Protein AF-A0A7K2EBL7-F1 (afdb_monomer_lite)

Sequence (94 aa):
MLTPGFKLFFGFGALAAAGAVIYGIATGDPAGADYLGVVDRDAWKGVISLGWQGGVGEHTGFVVLVFAALVGGGLGCMLVAFRDADAESVGELA

pLDDT: mean 81.91, std 11.61, range [53.88, 96.31]

Structure (mmCIF, N/CA/C/O backbone):
data_AF-A0A7K2EBL7-F1
#
_entry.id   AF-A0A7K2EBL7-F1
#
loop_
_atom_site.group_PDB
_atom_site.id
_atom_site.type_symbol
_atom_site.label_atom_id
_atom_site.label_alt_id
_atom_site.label_comp_id
_atom_site.label_asym_id
_atom_site.label_entity_id
_atom_site.label_seq_id
_atom_site.pdbx_PDB_ins_code
_atom_site.Cartn_x
_atom_site.Cartn_y
_atom_site.Cartn_z
_atom_site.occupancy
_atom_site.B_iso_or_equiv
_atom_site.auth_seq_id
_atom_site.auth_comp_id
_atom_site.auth_asym_id
_atom_site.auth_atom_id
_atom_site.pdbx_PDB_model_num
ATOM 1 N N . MET A 1 1 ? -9.288 8.403 20.661 1.00 72.69 1 MET A N 1
ATOM 2 C CA . MET A 1 1 ? -8.043 7.596 20.570 1.00 72.69 1 MET A CA 1
ATOM 3 C C . MET A 1 1 ? -8.111 6.681 19.345 1.00 72.69 1 MET A C 1
ATOM 5 O O . MET A 1 1 ? -9.210 6.416 18.871 1.00 72.69 1 MET A O 1
ATOM 9 N N . LEU A 1 2 ? -6.976 6.235 18.790 1.00 78.62 2 LEU A N 1
ATOM 10 C CA . LEU A 1 2 ? -6.976 5.253 17.693 1.00 78.62 2 LEU A CA 1
ATOM 11 C C . LEU A 1 2 ? -7.146 3.844 18.264 1.00 78.62 2 LEU A C 1
ATOM 13 O O . LEU A 1 2 ? -6.332 3.421 19.092 1.00 78.62 2 LEU A O 1
ATOM 17 N N . THR A 1 3 ? -8.193 3.141 17.830 1.00 85.50 3 THR A N 1
ATOM 18 C CA . THR A 1 3 ? -8.528 1.804 18.329 1.00 85.50 3 THR A CA 1
ATOM 19 C C . THR A 1 3 ? -7.463 0.778 17.916 1.00 85.50 3 THR A C 1
ATOM 21 O O . THR A 1 3 ? -6.785 0.959 16.898 1.00 85.50 3 THR A O 1
ATOM 24 N N . PRO A 1 4 ? -7.284 -0.317 18.676 1.00 87.75 4 PRO A N 1
ATOM 25 C CA . PRO A 1 4 ? -6.377 -1.396 18.284 1.00 87.75 4 PRO A CA 1
ATOM 26 C C . PRO A 1 4 ? -6.695 -1.959 16.890 1.00 87.75 4 PRO A C 1
ATOM 28 O O . PRO A 1 4 ? -5.781 -2.187 16.102 1.00 87.75 4 PRO A O 1
ATOM 31 N N . GLY A 1 5 ? -7.987 -2.086 16.556 1.00 85.19 5 GLY A N 1
ATOM 32 C CA . GLY A 1 5 ? -8.446 -2.508 15.230 1.00 85.19 5 GLY A CA 1
ATOM 33 C C . GLY A 1 5 ? -7.995 -1.561 14.115 1.00 85.19 5 GLY A C 1
ATOM 34 O O . GLY A 1 5 ? -7.422 -2.021 13.130 1.00 85.19 5 GLY A O 1
ATOM 35 N N . PHE A 1 6 ? -8.153 -0.241 14.296 1.00 89.50 6 PHE A N 1
ATOM 36 C CA . PHE A 1 6 ? -7.634 0.749 13.345 1.00 89.50 6 PHE A CA 1
ATOM 37 C C . PHE A 1 6 ? -6.140 0.542 13.088 1.00 89.50 6 PHE A C 1
ATOM 39 O O . PHE A 1 6 ? -5.719 0.442 11.940 1.00 89.50 6 PHE A O 1
ATOM 46 N N . LYS A 1 7 ? -5.338 0.446 14.156 1.00 90.19 7 LYS A N 1
ATOM 47 C CA . LYS A 1 7 ? -3.876 0.336 14.050 1.00 90.19 7 LYS A CA 1
ATOM 48 C C . LYS A 1 7 ? -3.445 -0.905 13.270 1.00 90.19 7 LYS A C 1
ATOM 50 O O . LYS A 1 7 ? -2.484 -0.826 12.514 1.00 90.19 7 LYS A O 1
ATOM 55 N N . LEU A 1 8 ? -4.156 -2.020 13.437 1.00 91.88 8 LEU A N 1
ATOM 56 C CA . LEU A 1 8 ? -3.879 -3.267 12.730 1.00 91.88 8 LEU A CA 1
ATOM 57 C C . LEU A 1 8 ? -4.149 -3.132 11.224 1.00 91.88 8 LEU A C 1
ATOM 59 O O . LEU A 1 8 ? -3.240 -3.298 10.416 1.00 91.88 8 LEU A O 1
ATOM 63 N N . PHE A 1 9 ? -5.390 -2.819 10.842 1.00 92.25 9 PHE A N 1
ATOM 64 C CA . PHE A 1 9 ? -5.792 -2.812 9.432 1.00 92.25 9 PHE A CA 1
ATOM 65 C C . PHE A 1 9 ? -5.158 -1.659 8.661 1.00 92.25 9 PHE A C 1
ATOM 67 O O . PHE A 1 9 ? -4.637 -1.865 7.565 1.00 92.25 9 PHE A O 1
ATOM 74 N N . PHE A 1 10 ? -5.113 -0.472 9.267 1.00 91.75 10 PHE A N 1
ATOM 75 C CA . PHE A 1 10 ? -4.411 0.665 8.688 1.00 91.75 10 PHE A CA 1
ATOM 76 C C . PHE A 1 10 ? -2.903 0.405 8.611 1.00 91.75 10 PHE A C 1
ATOM 78 O O . PHE A 1 10 ? -2.271 0.792 7.635 1.00 91.75 10 PHE A O 1
ATOM 85 N N . GLY A 1 11 ? -2.326 -0.297 9.592 1.00 92.19 11 GLY A N 1
ATOM 86 C CA . GLY A 1 11 ? -0.924 -0.712 9.576 1.00 92.19 11 GLY A CA 1
ATOM 87 C C . GLY A 1 11 ? -0.605 -1.657 8.417 1.00 92.19 11 GLY A C 1
ATOM 88 O O . GLY A 1 11 ? 0.338 -1.405 7.671 1.00 92.19 11 GLY A O 1
ATOM 89 N N . PHE A 1 12 ? -1.419 -2.697 8.206 1.00 93.44 12 PHE A N 1
ATOM 90 C CA . PHE A 1 12 ? -1.281 -3.575 7.040 1.00 93.44 12 PHE A CA 1
ATOM 91 C C . PHE A 1 12 ? -1.490 -2.825 5.725 1.00 93.44 12 PHE A C 1
ATOM 93 O O . PHE A 1 12 ? -0.730 -3.039 4.784 1.00 93.44 12 PHE A O 1
ATOM 100 N N . GLY A 1 13 ? -2.464 -1.913 5.670 1.00 93.94 13 GLY A N 1
ATOM 101 C CA . GLY A 1 13 ? -2.699 -1.068 4.502 1.00 93.94 13 GLY A CA 1
ATOM 102 C C . GLY A 1 13 ? -1.504 -0.167 4.179 1.00 93.94 13 GLY A C 1
ATOM 103 O O . GLY A 1 13 ? -1.070 -0.099 3.033 1.00 93.94 13 GLY A O 1
ATOM 104 N N . ALA A 1 14 ? -0.918 0.471 5.193 1.00 94.06 14 ALA A N 1
ATOM 105 C CA . ALA A 1 14 ? 0.262 1.318 5.048 1.00 94.06 14 ALA A CA 1
ATOM 106 C C . ALA A 1 14 ? 1.506 0.518 4.633 1.00 94.06 14 ALA A C 1
ATOM 108 O O . ALA A 1 14 ? 2.271 0.969 3.782 1.00 94.06 14 ALA A O 1
ATOM 109 N N . LEU A 1 15 ? 1.693 -0.683 5.189 1.00 95.94 15 LEU A N 1
ATOM 110 C CA . LEU A 1 15 ? 2.791 -1.573 4.814 1.00 95.94 15 LEU A CA 1
ATOM 111 C C . LEU A 1 15 ? 2.620 -2.064 3.373 1.00 95.94 15 LEU A C 1
ATOM 113 O O . LEU A 1 15 ? 3.571 -2.009 2.601 1.00 95.94 15 LEU A O 1
ATOM 117 N N . ALA A 1 16 ? 1.408 -2.456 2.976 1.00 94.38 16 ALA A N 1
ATOM 118 C CA . ALA A 1 16 ? 1.095 -2.822 1.598 1.00 94.38 16 ALA A CA 1
ATOM 119 C C . ALA A 1 16 ? 1.302 -1.649 0.625 1.00 94.38 16 ALA A C 1
ATOM 121 O O . ALA A 1 16 ? 1.842 -1.858 -0.457 1.00 94.38 16 ALA A O 1
ATOM 122 N N . ALA A 1 17 ? 0.962 -0.415 1.017 1.00 94.00 17 ALA A N 1
ATOM 123 C CA . ALA A 1 17 ? 1.204 0.779 0.206 1.00 94.00 17 ALA A CA 1
ATOM 124 C C . ALA A 1 17 ? 2.705 1.048 0.020 1.00 94.00 17 ALA A C 1
ATOM 126 O O . ALA A 1 17 ? 3.167 1.243 -1.103 1.00 94.00 17 ALA A O 1
ATOM 127 N N . ALA A 1 18 ? 3.484 1.008 1.106 1.00 95.06 18 ALA A N 1
ATOM 128 C CA . ALA A 1 18 ? 4.937 1.143 1.037 1.00 95.06 18 ALA A CA 1
ATOM 129 C C . ALA A 1 18 ? 5.562 0.010 0.207 1.00 95.06 18 ALA A C 1
ATOM 131 O O . ALA A 1 18 ? 6.431 0.254 -0.629 1.00 95.06 18 ALA A O 1
ATOM 132 N N . GLY A 1 19 ? 5.067 -1.215 0.390 1.00 92.69 19 GLY A N 1
ATOM 133 C CA . GLY A 1 19 ? 5.437 -2.383 -0.396 1.00 92.69 19 GLY A CA 1
ATOM 134 C C . GLY A 1 19 ? 5.159 -2.183 -1.881 1.00 92.69 19 GLY A C 1
ATOM 135 O O . GLY A 1 19 ? 6.049 -2.432 -2.680 1.00 92.69 19 GLY A O 1
ATOM 136 N N . ALA A 1 20 ? 3.984 -1.671 -2.260 1.00 91.31 20 ALA A N 1
ATOM 137 C CA . ALA A 1 20 ? 3.628 -1.391 -3.652 1.00 91.31 20 ALA A CA 1
ATOM 138 C C . ALA A 1 20 ? 4.580 -0.374 -4.298 1.00 91.31 20 ALA A C 1
ATOM 140 O O . ALA A 1 20 ? 5.015 -0.578 -5.429 1.00 91.31 20 ALA A O 1
ATOM 141 N N . VAL A 1 21 ? 4.945 0.689 -3.573 1.00 89.88 21 VAL A N 1
ATOM 142 C CA . VAL A 1 21 ? 5.910 1.693 -4.050 1.00 89.88 21 VAL A CA 1
ATOM 143 C C . VAL A 1 21 ? 7.276 1.058 -4.281 1.00 89.88 21 VAL A C 1
ATOM 145 O O . VAL A 1 21 ? 7.831 1.176 -5.369 1.00 89.88 21 VAL A O 1
ATOM 148 N N . ILE A 1 22 ? 7.802 0.340 -3.286 1.00 89.94 22 ILE A N 1
ATOM 149 C CA . ILE A 1 22 ? 9.106 -0.326 -3.394 1.00 89.94 22 ILE A CA 1
ATOM 150 C C . ILE A 1 22 ? 9.084 -1.354 -4.529 1.00 89.94 22 ILE A C 1
ATOM 152 O O . ILE A 1 22 ? 10.024 -1.420 -5.311 1.00 89.94 22 ILE A O 1
ATOM 156 N N . TYR A 1 23 ? 8.002 -2.121 -4.645 1.00 88.75 23 TYR A N 1
ATOM 157 C CA . TYR A 1 23 ? 7.841 -3.166 -5.646 1.00 88.75 23 TYR A CA 1
ATOM 158 C C . TYR A 1 23 ? 7.774 -2.612 -7.069 1.00 88.75 23 TYR A C 1
ATOM 160 O O . TYR A 1 23 ? 8.490 -3.085 -7.950 1.00 88.75 23 TYR A O 1
ATOM 168 N N . GLY A 1 24 ? 6.952 -1.586 -7.295 1.00 86.56 24 GLY A N 1
ATOM 169 C CA . GLY A 1 24 ? 6.822 -0.948 -8.603 1.00 86.56 24 GLY A CA 1
ATOM 170 C C . GLY A 1 24 ? 8.116 -0.266 -9.047 1.00 86.56 24 GLY A C 1
ATOM 171 O O . GLY A 1 24 ? 8.492 -0.381 -10.207 1.00 86.56 24 GLY A O 1
ATOM 172 N N .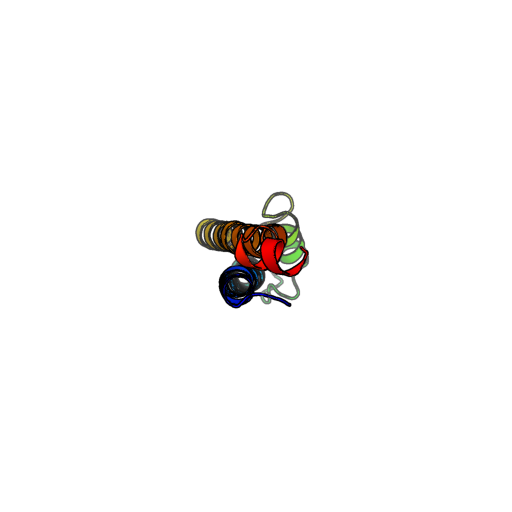 ILE A 1 25 ? 8.850 0.356 -8.117 1.00 85.00 25 ILE A N 1
ATOM 173 C CA . ILE A 1 25 ? 10.171 0.939 -8.393 1.00 85.00 25 ILE A CA 1
ATOM 174 C C . ILE A 1 25 ? 11.212 -0.152 -8.680 1.00 85.00 25 ILE A C 1
ATOM 176 O O . ILE A 1 25 ? 11.974 -0.042 -9.635 1.00 85.00 25 ILE A O 1
ATOM 180 N N . ALA A 1 26 ? 11.255 -1.212 -7.872 1.00 83.81 26 ALA A N 1
ATOM 181 C CA . ALA A 1 26 ? 12.249 -2.277 -8.005 1.00 83.81 26 ALA A CA 1
ATOM 182 C C . ALA A 1 26 ? 12.055 -3.131 -9.266 1.00 83.81 26 ALA A C 1
ATOM 184 O O . ALA A 1 26 ? 13.016 -3.719 -9.755 1.00 83.81 26 ALA A O 1
ATOM 185 N N . THR A 1 27 ? 10.827 -3.213 -9.780 1.00 81.00 27 THR A N 1
ATOM 186 C CA . THR A 1 27 ? 10.501 -4.007 -10.972 1.00 81.00 27 THR A CA 1
ATOM 187 C C . THR A 1 27 ? 10.344 -3.165 -12.242 1.00 81.00 27 THR A C 1
ATO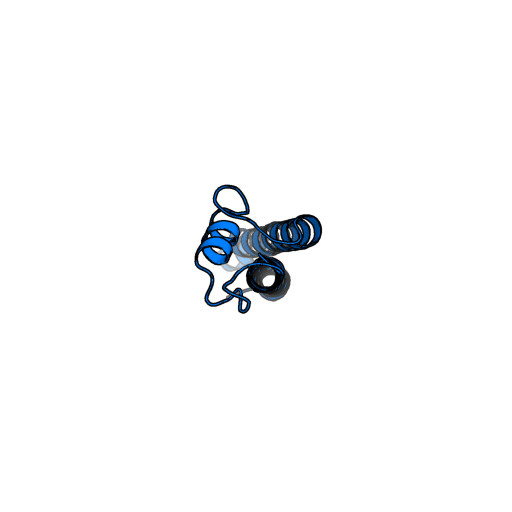M 189 O O . THR A 1 27 ? 10.268 -3.750 -13.318 1.00 81.00 27 THR A O 1
ATOM 192 N N . GLY A 1 28 ? 10.304 -1.829 -12.126 1.00 70.75 28 GLY A N 1
ATOM 193 C CA . GLY A 1 28 ? 9.889 -0.857 -13.150 1.00 70.75 28 GLY A CA 1
ATOM 194 C C . GLY A 1 28 ? 10.551 -0.993 -14.520 1.00 70.75 28 GLY A C 1
ATOM 195 O O . GLY A 1 28 ? 9.849 -0.944 -15.528 1.00 70.75 28 GLY A O 1
ATOM 196 N N . ASP A 1 29 ? 11.867 -1.211 -14.546 1.00 68.81 29 ASP A N 1
ATOM 197 C CA . ASP A 1 29 ? 12.632 -1.444 -15.772 1.00 68.81 29 ASP A CA 1
ATOM 198 C C . ASP A 1 29 ? 13.942 -2.211 -15.480 1.00 68.81 29 ASP A C 1
ATOM 200 O O . ASP A 1 29 ? 14.953 -1.612 -15.111 1.00 68.81 29 ASP A O 1
ATOM 204 N N . PRO A 1 30 ? 13.964 -3.550 -15.618 1.00 60.59 30 PRO A N 1
ATOM 205 C CA . PRO A 1 30 ? 15.175 -4.339 -15.395 1.00 60.59 30 PRO A CA 1
ATOM 206 C C . PRO A 1 30 ? 16.207 -4.234 -16.536 1.00 60.59 30 PRO A C 1
ATOM 208 O O . PRO A 1 30 ? 17.289 -4.809 -16.407 1.00 60.59 30 PRO A O 1
ATOM 211 N N . ALA A 1 31 ? 15.889 -3.564 -17.654 1.00 60.00 31 ALA A N 1
ATOM 212 C CA . ALA A 1 31 ? 16.714 -3.532 -18.869 1.00 60.00 31 ALA A CA 1
ATOM 213 C C . ALA A 1 31 ? 17.111 -2.115 -19.342 1.00 60.00 31 ALA A C 1
ATOM 215 O O . ALA A 1 31 ? 17.889 -1.990 -20.292 1.00 60.00 31 ALA A O 1
ATOM 216 N N . GLY A 1 32 ? 16.592 -1.063 -18.707 1.00 62.81 32 GLY A N 1
ATOM 217 C CA . GLY A 1 32 ? 16.875 0.338 -19.012 1.00 62.81 32 GLY A CA 1
ATOM 218 C C . GLY A 1 32 ? 18.248 0.838 -18.559 1.00 62.81 32 GLY A C 1
ATOM 219 O O . GLY A 1 32 ? 18.963 0.198 -17.791 1.00 62.81 32 GLY A O 1
ATOM 220 N N . ALA A 1 33 ? 18.620 2.030 -19.043 1.00 59.91 33 ALA A N 1
ATOM 221 C CA . ALA A 1 33 ? 19.891 2.686 -18.711 1.00 59.91 33 ALA A CA 1
ATOM 222 C C . ALA A 1 33 ? 20.008 3.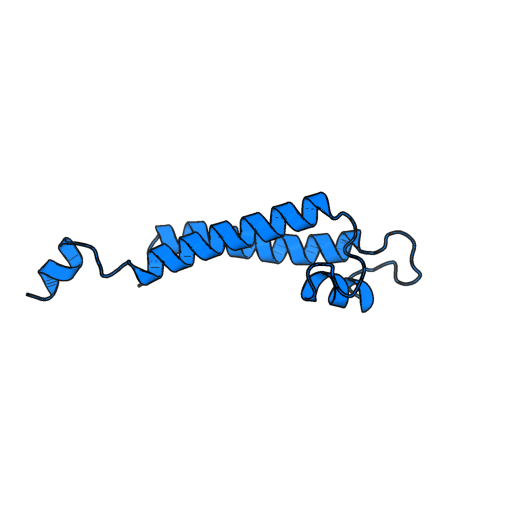057 -17.218 1.00 59.91 33 ALA A C 1
ATOM 224 O O . ALA A 1 33 ? 21.115 3.086 -16.675 1.00 59.91 33 ALA A O 1
ATOM 225 N N . ASP A 1 34 ? 18.870 3.277 -16.556 1.00 63.84 34 ASP A N 1
ATOM 226 C CA . ASP A 1 34 ? 18.777 3.589 -15.134 1.00 63.84 34 ASP A CA 1
ATOM 227 C C . ASP A 1 34 ? 18.492 2.314 -14.323 1.00 63.84 34 ASP A C 1
ATOM 229 O O . ASP A 1 34 ? 17.400 2.088 -13.813 1.00 63.84 34 ASP A O 1
ATOM 233 N N . TYR A 1 35 ? 19.525 1.478 -14.171 1.00 57.31 35 TYR A N 1
ATOM 234 C CA . TYR A 1 35 ? 19.488 0.198 -13.437 1.00 57.31 35 TYR A CA 1
ATOM 235 C C . TYR A 1 35 ? 19.004 0.296 -11.980 1.00 57.31 35 TYR A C 1
ATOM 237 O O . TYR A 1 35 ? 18.624 -0.705 -11.370 1.00 57.31 35 TYR A O 1
ATOM 245 N N . LEU A 1 36 ? 19.067 1.487 -11.385 1.00 66.19 36 LEU A N 1
ATOM 246 C CA . LEU A 1 36 ? 18.518 1.761 -10.065 1.00 66.19 36 LEU A CA 1
ATOM 247 C C . LEU A 1 36 ? 17.167 2.445 -10.252 1.00 66.19 36 LEU A C 1
ATOM 249 O O . LEU A 1 36 ? 17.119 3.665 -10.385 1.00 66.19 36 LEU A O 1
ATOM 253 N N . GLY A 1 37 ? 16.073 1.681 -10.178 1.00 67.12 37 GLY A N 1
ATOM 254 C CA . GLY A 1 37 ? 14.713 2.208 -10.364 1.00 67.12 37 GLY A CA 1
ATOM 255 C C . GLY A 1 37 ? 14.361 3.406 -9.466 1.00 67.12 37 GLY A C 1
ATOM 256 O O . GLY A 1 37 ? 13.499 4.204 -9.806 1.00 67.12 37 GLY A O 1
ATOM 257 N N . VAL A 1 38 ? 15.058 3.599 -8.337 1.00 71.25 38 VAL A N 1
ATOM 258 C CA . VAL A 1 38 ? 14.883 4.773 -7.454 1.00 71.25 38 VAL A CA 1
ATOM 259 C C . VAL A 1 38 ? 15.302 6.086 -8.134 1.00 71.25 38 VAL A C 1
ATOM 261 O O . VAL A 1 38 ? 14.783 7.148 -7.786 1.00 71.25 38 VAL A O 1
ATOM 264 N N . VAL A 1 39 ? 16.242 6.019 -9.081 1.00 78.31 39 VAL A N 1
ATOM 265 C CA . VAL A 1 39 ? 16.761 7.157 -9.857 1.00 78.31 39 VAL A CA 1
ATOM 266 C C . VAL A 1 39 ? 15.946 7.373 -11.139 1.00 78.31 39 VAL A C 1
ATOM 268 O O . VAL A 1 39 ? 15.908 8.492 -11.651 1.00 78.31 39 VAL A O 1
ATOM 271 N N . ASP A 1 40 ? 15.240 6.342 -11.608 1.00 77.88 40 ASP A N 1
ATOM 272 C CA . ASP A 1 40 ? 14.417 6.403 -12.810 1.00 77.88 40 ASP A CA 1
ATOM 273 C C . ASP A 1 40 ? 13.120 7.197 -12.579 1.00 77.88 40 ASP A C 1
ATOM 275 O O . ASP A 1 40 ? 12.248 6.852 -11.776 1.00 77.88 40 ASP A O 1
ATOM 279 N N . ARG A 1 41 ? 12.967 8.287 -13.336 1.00 80.25 41 ARG A N 1
ATOM 280 C CA . ARG A 1 41 ? 11.778 9.139 -13.288 1.00 80.25 41 ARG A CA 1
ATOM 281 C C . ARG A 1 41 ? 10.540 8.421 -13.827 1.00 80.25 41 ARG A C 1
ATOM 283 O O . ARG A 1 41 ? 9.436 8.734 -13.377 1.00 80.25 41 ARG A O 1
ATOM 290 N N . ASP A 1 42 ? 10.687 7.520 -14.790 1.00 79.94 42 ASP A N 1
ATOM 291 C CA . ASP A 1 42 ? 9.554 6.844 -15.417 1.00 79.94 42 ASP A CA 1
ATOM 292 C C . ASP A 1 42 ? 8.981 5.742 -14.516 1.00 79.94 42 ASP A C 1
ATOM 294 O O . ASP A 1 42 ? 7.755 5.644 -14.421 1.00 79.94 42 ASP A O 1
ATOM 298 N N . ALA A 1 43 ? 9.816 5.055 -13.727 1.00 79.31 43 ALA A N 1
ATOM 299 C CA . ALA A 1 43 ? 9.369 4.195 -12.628 1.00 79.31 43 ALA A CA 1
ATOM 300 C C . ALA A 1 43 ? 8.518 4.958 -11.593 1.00 79.31 43 ALA A C 1
ATOM 302 O O . ALA A 1 43 ? 7.431 4.510 -11.211 1.00 79.31 43 ALA A O 1
ATOM 303 N N . TRP A 1 44 ? 8.948 6.156 -11.177 1.00 81.88 44 TRP A N 1
ATOM 304 C CA . TRP A 1 44 ? 8.164 6.995 -10.260 1.00 81.88 44 TRP A CA 1
ATOM 305 C C . TRP A 1 44 ? 6.833 7.448 -10.862 1.00 81.88 44 TRP A C 1
ATOM 307 O O . TRP A 1 44 ? 5.807 7.414 -10.179 1.00 81.88 44 TRP A O 1
ATOM 317 N N . LYS A 1 45 ? 6.819 7.855 -12.138 1.00 85.00 45 LYS A N 1
ATOM 318 C CA . LYS A 1 45 ? 5.570 8.215 -12.826 1.00 85.00 45 LYS A CA 1
ATOM 319 C C . LYS A 1 45 ? 4.633 7.015 -12.924 1.00 85.00 45 LYS A C 1
ATOM 321 O O . LYS A 1 45 ? 3.444 7.175 -12.653 1.00 85.00 45 LYS A O 1
ATOM 326 N N . GLY A 1 46 ? 5.155 5.829 -13.237 1.00 84.31 46 GLY A N 1
ATOM 327 C CA . GLY A 1 46 ? 4.389 4.587 -13.268 1.00 84.31 46 GLY A CA 1
ATOM 328 C C . GLY A 1 46 ? 3.716 4.323 -11.924 1.00 84.31 46 GLY A C 1
ATOM 329 O O . GLY A 1 46 ? 2.498 4.198 -11.856 1.00 84.31 46 GLY A O 1
ATOM 330 N N . VAL A 1 47 ? 4.482 4.332 -10.834 1.00 85.50 47 VAL A N 1
ATOM 331 C CA . VAL A 1 47 ? 3.971 4.066 -9.479 1.00 85.50 47 VAL A CA 1
ATOM 332 C C . VAL A 1 47 ? 2.916 5.092 -9.054 1.00 85.50 47 VAL A C 1
ATOM 334 O O . VAL A 1 47 ? 1.853 4.709 -8.567 1.00 85.50 47 VAL A O 1
ATOM 337 N N . ILE A 1 48 ? 3.167 6.389 -9.267 1.00 86.69 48 ILE A N 1
ATOM 338 C CA . ILE A 1 48 ? 2.237 7.470 -8.885 1.00 86.69 48 ILE A CA 1
ATOM 339 C C . ILE A 1 48 ? 0.959 7.430 -9.729 1.00 86.69 48 ILE A C 1
ATOM 341 O O . ILE A 1 48 ? -0.133 7.667 -9.218 1.00 86.69 48 ILE A O 1
ATOM 345 N N . SER A 1 49 ? 1.084 7.123 -11.018 1.00 85.50 49 SER A N 1
ATOM 346 C CA . SER A 1 49 ? -0.053 6.994 -11.933 1.00 85.50 49 SER A CA 1
ATOM 347 C C . SER A 1 49 ? -0.737 5.626 -11.869 1.00 85.50 49 SER A C 1
ATOM 349 O O . SER A 1 49 ? -1.630 5.364 -12.675 1.00 85.50 49 SER A O 1
ATOM 351 N N . LEU A 1 50 ? -0.322 4.754 -10.939 1.00 83.50 50 LEU A N 1
ATOM 352 C CA . LEU A 1 50 ? -0.800 3.376 -10.793 1.00 83.50 50 LEU A CA 1
ATOM 353 C C . LEU A 1 50 ? -0.667 2.536 -12.082 1.00 83.50 50 LEU A C 1
ATOM 355 O O . LEU A 1 50 ? -1.438 1.606 -12.302 1.00 83.50 50 LEU A O 1
ATOM 359 N N . GLY A 1 51 ? 0.306 2.859 -12.936 1.00 77.94 51 GLY A N 1
ATOM 360 C CA . GLY A 1 51 ? 0.583 2.172 -14.199 1.00 77.94 51 GLY A CA 1
ATOM 361 C C . GLY A 1 51 ? -0.070 2.777 -15.440 1.00 77.94 51 GLY A C 1
ATOM 362 O O . GLY A 1 51 ? -0.003 2.167 -16.502 1.00 77.94 51 GLY A O 1
ATOM 363 N N . TRP A 1 52 ? -0.685 3.962 -15.346 1.00 76.62 52 TRP A N 1
ATOM 364 C CA . TRP A 1 52 ? -1.249 4.650 -16.516 1.00 76.62 52 TRP A CA 1
ATOM 365 C C . TRP A 1 52 ? -0.176 5.384 -17.334 1.00 76.62 52 TRP A C 1
ATOM 367 O O . TRP A 1 52 ? -0.112 5.260 -18.556 1.00 76.62 52 TRP A O 1
ATOM 377 N N . GLN A 1 53 ? 0.640 6.208 -16.675 1.00 69.31 53 GLN A N 1
ATOM 378 C CA . GLN A 1 53 ? 1.665 7.062 -17.281 1.00 69.31 53 GLN A CA 1
ATOM 379 C C . GLN A 1 53 ? 3.042 6.574 -16.817 1.00 69.31 53 GLN A C 1
ATOM 381 O O . GLN A 1 53 ? 3.602 7.113 -15.868 1.00 69.31 53 GLN A O 1
ATOM 386 N N . GLY A 1 54 ? 3.575 5.544 -17.473 1.00 70.00 54 GLY A N 1
ATOM 387 C CA . GLY A 1 54 ? 4.871 4.937 -17.140 1.00 70.00 54 GLY A CA 1
ATOM 388 C C . GLY A 1 54 ? 4.750 3.449 -16.812 1.00 70.00 54 GLY A C 1
ATOM 389 O O . GLY A 1 54 ? 3.692 2.982 -16.390 1.00 70.00 54 GLY A O 1
ATOM 390 N N . GLY A 1 55 ? 5.828 2.702 -17.048 1.00 71.25 55 GLY A N 1
ATOM 391 C CA . GLY A 1 55 ? 5.879 1.268 -16.776 1.00 71.25 55 GLY A CA 1
ATOM 392 C C . GLY A 1 55 ? 5.905 0.990 -15.277 1.00 71.25 55 GLY A C 1
ATOM 393 O O . GLY A 1 55 ? 6.643 1.629 -14.532 1.00 71.25 55 GLY A O 1
ATOM 394 N N . VAL A 1 56 ? 5.097 0.029 -14.835 1.00 73.38 56 VAL A N 1
ATOM 395 C CA . VAL A 1 56 ? 5.166 -0.507 -13.471 1.00 73.38 56 VAL A CA 1
ATOM 396 C C . VAL A 1 56 ? 5.500 -1.978 -13.586 1.00 73.38 56 VAL A C 1
ATOM 398 O O . VAL A 1 56 ? 4.625 -2.823 -13.449 1.00 73.38 56 VAL A O 1
ATOM 401 N N . GLY A 1 57 ? 6.762 -2.244 -13.914 1.00 76.81 57 GLY A N 1
ATOM 402 C CA . GLY A 1 57 ? 7.419 -3.538 -13.807 1.00 76.81 57 GLY A CA 1
ATOM 403 C C . GLY A 1 57 ? 6.528 -4.771 -13.868 1.00 76.81 57 GLY A C 1
ATOM 404 O O . GLY A 1 57 ? 5.893 -5.063 -14.880 1.00 76.81 57 GLY A O 1
ATOM 405 N N . GLU A 1 58 ? 6.489 -5.517 -12.762 1.00 86.12 58 GLU A N 1
ATOM 406 C CA . GLU A 1 58 ? 5.626 -6.687 -12.626 1.00 86.12 58 GLU A CA 1
ATOM 407 C C . GLU A 1 58 ? 4.232 -6.261 -12.140 1.00 86.12 58 GLU A C 1
ATOM 409 O O . GLU A 1 58 ? 3.988 -6.010 -10.957 1.00 86.12 58 GLU A O 1
ATOM 414 N N . HIS A 1 59 ? 3.299 -6.173 -13.088 1.00 85.25 59 HIS A N 1
ATOM 415 C CA . HIS A 1 59 ? 1.967 -5.628 -12.841 1.00 85.25 59 HIS A CA 1
ATOM 416 C C . HIS A 1 59 ? 1.128 -6.439 -11.843 1.00 85.25 59 HIS A C 1
ATOM 418 O O . HIS A 1 59 ? 0.345 -5.847 -11.101 1.00 85.25 59 HIS A O 1
ATOM 424 N N . THR A 1 60 ? 1.256 -7.769 -11.797 1.00 89.62 60 THR A N 1
ATOM 425 C CA . THR A 1 60 ? 0.377 -8.601 -10.956 1.00 89.62 60 THR A CA 1
ATOM 426 C C . THR A 1 60 ? 0.678 -8.388 -9.479 1.00 89.62 60 THR A C 1
ATOM 428 O O . THR A 1 60 ? -0.230 -8.066 -8.711 1.00 89.62 60 THR A O 1
ATOM 431 N N . GLY A 1 61 ? 1.947 -8.499 -9.075 1.00 88.75 61 GLY A N 1
ATOM 432 C CA . GLY A 1 61 ? 2.380 -8.226 -7.707 1.00 88.75 61 GLY A CA 1
ATOM 433 C C . GLY A 1 61 ? 2.086 -6.790 -7.284 1.00 88.75 61 GLY A C 1
ATOM 434 O O . GLY A 1 61 ? 1.570 -6.569 -6.186 1.00 88.75 61 GLY A O 1
ATOM 435 N N . PHE A 1 62 ? 2.307 -5.817 -8.175 1.00 90.62 62 PHE A N 1
ATOM 436 C CA . PHE A 1 62 ? 1.978 -4.419 -7.902 1.00 90.62 62 PHE A CA 1
ATOM 437 C C . PHE A 1 62 ? 0.481 -4.218 -7.625 1.00 90.62 62 PHE A C 1
ATOM 439 O O . PHE A 1 62 ? 0.118 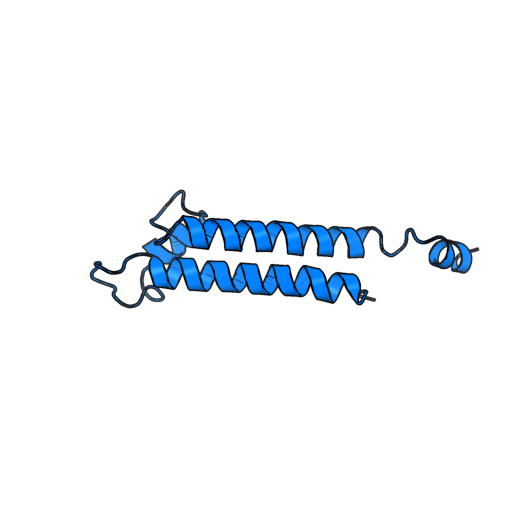-3.639 -6.601 1.00 90.62 62 PHE A O 1
ATOM 446 N N . VAL A 1 63 ? -0.400 -4.740 -8.485 1.00 92.31 63 VAL A N 1
ATOM 447 C CA . VAL A 1 63 ? -1.858 -4.603 -8.326 1.00 92.31 63 VAL A CA 1
ATOM 448 C C . VAL A 1 63 ? -2.348 -5.281 -7.049 1.00 92.31 63 VAL A C 1
ATOM 450 O O . VAL A 1 63 ? -3.187 -4.716 -6.349 1.00 92.31 63 VAL A O 1
ATOM 453 N N . VAL A 1 64 ? -1.811 -6.453 -6.700 1.00 94.69 64 VAL A N 1
ATOM 454 C CA . VAL A 1 64 ? -2.162 -7.145 -5.450 1.00 94.69 64 VAL A CA 1
ATOM 455 C C . VAL A 1 64 ? -1.795 -6.296 -4.231 1.00 94.69 64 VAL A C 1
ATOM 457 O O . VAL A 1 64 ? -2.607 -6.163 -3.314 1.00 94.69 64 VAL A O 1
ATOM 460 N N . LEU A 1 65 ? -0.612 -5.677 -4.226 1.00 93.94 65 LEU A N 1
ATOM 461 C CA . LEU A 1 65 ? -0.170 -4.810 -3.130 1.00 93.94 65 LEU A CA 1
ATOM 462 C C . LEU A 1 65 ? -1.005 -3.527 -3.038 1.00 93.94 65 LEU A C 1
ATOM 464 O O . LEU A 1 65 ? -1.422 -3.148 -1.944 1.00 93.94 65 LEU A O 1
ATOM 468 N N . VAL A 1 66 ? -1.318 -2.895 -4.172 1.00 94.56 66 VAL A N 1
ATOM 469 C CA . VAL A 1 66 ? -2.207 -1.722 -4.223 1.00 94.56 66 VAL A CA 1
ATOM 470 C C . VAL A 1 66 ? -3.602 -2.075 -3.707 1.00 94.56 66 VAL A C 1
ATOM 472 O O . VAL A 1 66 ? -4.174 -1.338 -2.904 1.00 94.56 66 VAL A O 1
ATOM 475 N N . PHE A 1 67 ? -4.152 -3.220 -4.108 1.00 95.75 67 PHE A N 1
ATOM 476 C CA . PHE A 1 67 ? -5.467 -3.657 -3.649 1.00 95.75 67 PHE A CA 1
ATOM 477 C C . PHE A 1 67 ? -5.472 -3.973 -2.148 1.00 95.75 67 PHE A C 1
ATOM 479 O O . PHE A 1 67 ? -6.373 -3.543 -1.429 1.00 95.75 67 PHE A O 1
ATOM 486 N N . ALA A 1 68 ? -4.436 -4.650 -1.645 1.00 95.06 68 ALA A N 1
ATOM 487 C CA . ALA A 1 68 ? -4.264 -4.894 -0.214 1.00 95.06 68 ALA A CA 1
ATOM 488 C C . ALA A 1 68 ? -4.155 -3.582 0.584 1.00 95.06 68 ALA A C 1
ATOM 490 O O . ALA A 1 68 ? -4.748 -3.466 1.659 1.00 95.06 68 ALA A O 1
ATOM 491 N N . ALA A 1 69 ? -3.465 -2.575 0.038 1.00 95.81 69 ALA A N 1
ATOM 492 C CA . ALA A 1 69 ? -3.376 -1.244 0.628 1.00 95.81 69 ALA A CA 1
ATOM 493 C C . ALA A 1 69 ? -4.744 -0.555 0.712 1.00 95.81 69 ALA A C 1
ATOM 495 O O . ALA A 1 69 ? -5.106 -0.031 1.767 1.00 95.81 69 ALA A O 1
ATOM 496 N N . LEU A 1 70 ? -5.529 -0.603 -0.369 1.00 95.81 70 LEU A N 1
ATOM 497 C CA . LEU A 1 70 ? -6.874 -0.028 -0.420 1.00 95.81 70 LEU A CA 1
ATOM 498 C C . LEU A 1 70 ? -7.833 -0.713 0.556 1.00 95.81 70 LEU A C 1
ATOM 500 O O . LEU A 1 70 ? -8.560 -0.030 1.274 1.00 95.81 70 LEU A O 1
ATOM 504 N N . VAL A 1 71 ? -7.819 -2.045 0.624 1.00 96.31 71 VAL A N 1
ATOM 505 C CA . VAL A 1 71 ? -8.681 -2.804 1.542 1.00 96.31 71 VAL A CA 1
ATOM 506 C C . VAL A 1 71 ? -8.277 -2.560 2.996 1.00 96.31 71 VAL A C 1
ATOM 508 O O . VAL A 1 71 ? -9.129 -2.221 3.815 1.00 96.31 71 VAL A O 1
ATOM 511 N N . GLY A 1 72 ? -6.988 -2.679 3.327 1.00 95.25 72 GLY A N 1
ATOM 512 C CA . GLY A 1 72 ? -6.493 -2.456 4.689 1.00 95.25 72 GLY A CA 1
ATOM 513 C C . GLY A 1 72 ? -6.715 -1.018 5.161 1.00 95.25 72 GLY A C 1
ATOM 514 O O . GLY A 1 72 ? -7.236 -0.790 6.254 1.00 95.25 72 GLY A O 1
ATOM 515 N N . GLY A 1 73 ? -6.401 -0.042 4.304 1.00 93.81 73 GLY A N 1
ATOM 516 C CA . GLY A 1 73 ? -6.657 1.373 4.559 1.00 93.81 73 GLY A CA 1
ATOM 517 C C . GLY A 1 73 ? -8.149 1.677 4.697 1.00 93.81 73 GLY A C 1
ATOM 518 O O . GLY A 1 73 ? -8.542 2.356 5.641 1.00 93.81 73 GLY A O 1
ATOM 519 N N . GLY A 1 74 ? -8.989 1.124 3.819 1.00 94.00 74 GLY A N 1
ATOM 520 C CA . GLY A 1 74 ? -10.443 1.288 3.857 1.00 94.00 74 GLY A CA 1
ATOM 521 C C . GLY A 1 74 ? -11.074 0.730 5.133 1.00 94.00 74 GLY A C 1
ATOM 522 O O . GLY A 1 74 ? -11.855 1.426 5.782 1.00 94.00 74 GLY A O 1
ATOM 523 N N . LEU A 1 75 ? -10.687 -0.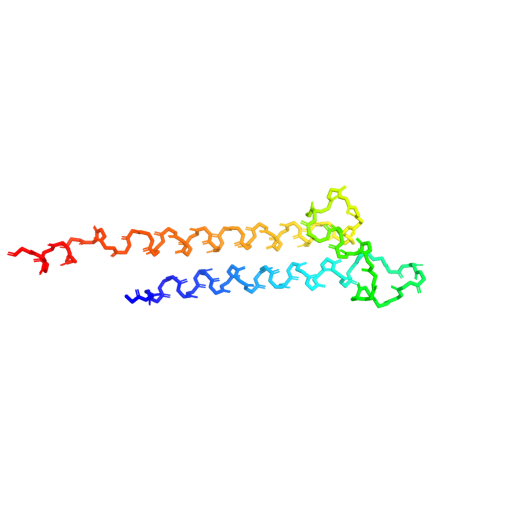481 5.545 1.00 92.69 75 LEU A N 1
ATOM 524 C CA . LEU A 1 75 ? -11.123 -1.081 6.810 1.00 92.69 75 LEU A CA 1
ATOM 525 C C . LEU A 1 75 ? -10.643 -0.269 8.017 1.00 92.69 75 LEU A C 1
ATOM 527 O O . LEU A 1 75 ? -11.421 -0.019 8.936 1.00 92.69 75 LEU A O 1
ATOM 531 N N . GLY A 1 76 ? -9.392 0.200 8.001 1.00 90.81 76 GLY A N 1
ATOM 532 C CA . GLY A 1 76 ? -8.879 1.121 9.014 1.00 90.81 76 GLY A CA 1
ATOM 533 C C . GLY A 1 76 ? -9.741 2.382 9.109 1.00 90.81 76 GLY A C 1
ATOM 534 O O . GLY A 1 76 ? -10.281 2.687 10.170 1.00 90.81 76 GLY A O 1
ATOM 535 N N . CYS A 1 77 ? -9.947 3.081 7.993 1.00 90.00 77 CYS A N 1
ATOM 536 C CA . CYS A 1 77 ? -10.776 4.284 7.933 1.00 90.00 77 CYS A CA 1
ATOM 537 C C . CYS A 1 77 ? -12.212 4.039 8.421 1.00 90.00 77 CYS A C 1
ATOM 539 O O . CYS A 1 77 ? -12.745 4.855 9.167 1.00 90.00 77 CYS A O 1
ATOM 541 N N . MET A 1 78 ? -12.827 2.907 8.073 1.00 90.56 78 MET A N 1
ATOM 542 C CA . MET A 1 78 ? -14.159 2.545 8.566 1.00 90.56 78 MET A CA 1
ATOM 543 C C . MET A 1 78 ? -14.174 2.401 10.096 1.00 90.56 78 MET A C 1
ATOM 545 O O . MET A 1 78 ? -15.036 2.971 10.762 1.00 90.56 78 MET A O 1
ATOM 549 N N . LEU A 1 79 ? -13.192 1.699 10.665 1.00 88.94 79 LEU A N 1
ATOM 550 C CA . LEU A 1 79 ? -13.092 1.481 12.110 1.00 88.94 79 LEU A CA 1
ATOM 551 C C . LEU A 1 79 ? -12.836 2.765 12.902 1.00 88.94 79 LEU A C 1
ATOM 553 O O . LEU A 1 79 ? -13.256 2.854 14.052 1.00 88.94 79 LEU A O 1
ATOM 557 N N . VAL A 1 80 ? -12.140 3.754 12.327 1.00 87.81 80 VAL A N 1
ATOM 558 C CA . VAL A 1 80 ? -11.973 5.055 12.996 1.00 87.81 80 VAL A CA 1
ATOM 559 C C . VAL A 1 80 ? -13.203 5.942 12.832 1.00 87.81 80 VAL A C 1
ATOM 561 O O . VAL A 1 80 ? -13.540 6.660 13.769 1.00 87.81 80 VAL A O 1
ATOM 564 N N . ALA A 1 81 ? -13.881 5.875 11.683 1.00 86.62 81 ALA A N 1
ATOM 565 C CA . ALA A 1 81 ? -15.065 6.679 11.396 1.00 86.62 81 ALA A CA 1
ATOM 566 C C . ALA A 1 81 ? -16.266 6.277 12.262 1.00 86.62 81 ALA A C 1
ATOM 568 O O . ALA A 1 81 ? -16.980 7.145 12.750 1.00 86.62 81 ALA A O 1
ATOM 569 N N . PHE A 1 82 ? -16.461 4.976 12.495 1.00 84.31 82 PHE A N 1
ATOM 570 C CA . PHE A 1 82 ? -17.561 4.454 13.313 1.00 84.31 82 PHE A CA 1
ATOM 571 C C . PHE A 1 82 ? -17.163 4.132 14.753 1.00 84.31 82 PHE A C 1
ATOM 573 O O . PHE A 1 82 ? -17.932 3.490 15.464 1.00 84.31 82 PHE A O 1
ATOM 580 N N . ARG A 1 83 ? -15.984 4.567 15.217 1.00 79.12 83 ARG A N 1
ATOM 581 C CA . ARG A 1 83 ? -15.530 4.209 16.570 1.00 79.12 83 ARG A CA 1
ATOM 582 C C . ARG A 1 83 ? -16.470 4.744 17.663 1.00 79.12 83 ARG A C 1
ATOM 584 O O . ARG A 1 83 ? -16.559 4.130 18.713 1.00 79.12 83 ARG A O 1
ATOM 591 N N . ASP A 1 84 ? -17.103 5.893 17.417 1.00 72.56 84 ASP A N 1
ATOM 592 C CA . ASP A 1 84 ? -17.953 6.593 18.391 1.00 72.56 84 ASP A CA 1
ATOM 593 C C . ASP A 1 84 ? -19.444 6.188 18.243 1.00 72.56 84 ASP A C 1
ATOM 595 O O . ASP A 1 84 ? -20.322 6.804 18.837 1.00 72.56 84 ASP A O 1
ATOM 599 N N . ALA A 1 85 ? -19.750 5.173 17.421 1.00 71.00 85 ALA A N 1
ATOM 600 C CA . ALA A 1 85 ? -21.107 4.655 17.211 1.00 71.00 85 ALA A CA 1
ATOM 601 C C . ALA A 1 85 ? -21.456 3.458 18.119 1.00 71.00 85 ALA A C 1
ATOM 603 O O . ALA A 1 85 ? -22.536 2.884 17.982 1.00 71.00 85 ALA A O 1
ATOM 604 N N . ASP A 1 86 ? -20.551 3.053 19.014 1.00 70.75 86 ASP A N 1
ATOM 605 C CA . ASP A 1 86 ? -20.769 1.921 19.914 1.00 70.75 86 ASP A CA 1
ATOM 606 C C . ASP A 1 86 ? -21.731 2.301 21.055 1.00 70.75 86 ASP A C 1
ATOM 608 O O . ASP A 1 86 ? -21.692 3.422 21.573 1.00 70.75 86 ASP A O 1
ATOM 612 N N . ALA A 1 87 ? -22.603 1.375 21.462 1.00 65.75 87 ALA A N 1
ATOM 613 C CA . ALA A 1 87 ? -23.671 1.639 22.432 1.00 65.75 87 ALA A CA 1
ATOM 614 C C . ALA A 1 87 ? -23.123 2.079 23.801 1.00 65.75 87 ALA A C 1
ATOM 616 O O . ALA A 1 87 ? -23.731 2.908 24.474 1.00 65.75 87 ALA A O 1
ATOM 617 N N . GLU A 1 88 ? -21.952 1.567 24.177 1.00 66.12 88 GLU A N 1
ATOM 618 C CA . GLU A 1 88 ? -21.231 1.957 25.391 1.00 66.12 88 GLU A CA 1
ATOM 619 C C . GLU A 1 88 ? -20.722 3.407 25.306 1.00 66.12 88 GLU A C 1
ATOM 621 O O . GLU A 1 88 ? -20.928 4.188 26.231 1.00 66.12 88 GLU A O 1
ATOM 626 N N . SER A 1 89 ? -20.174 3.816 24.154 1.00 61.62 89 SER A N 1
ATOM 627 C CA . SER A 1 89 ? -19.711 5.194 23.930 1.00 61.62 89 SER A CA 1
ATOM 628 C C . SER A 1 89 ? -20.842 6.226 23.845 1.00 61.62 89 SER A C 1
ATOM 630 O O . SER A 1 89 ? -20.667 7.370 24.256 1.00 61.62 89 SER A O 1
ATOM 632 N N . VAL A 1 90 ? -22.022 5.832 23.354 1.00 62.69 90 VAL A N 1
ATOM 633 C CA . VAL A 1 90 ? -23.220 6.690 23.362 1.00 62.69 90 VAL A CA 1
ATOM 634 C C . VAL A 1 90 ? -23.807 6.796 24.773 1.00 62.69 90 VAL A C 1
ATOM 636 O O . VAL A 1 90 ? -24.289 7.860 25.154 1.00 62.69 90 VAL A O 1
ATOM 639 N N . GLY A 1 91 ? -23.739 5.715 25.557 1.00 61.72 91 GLY A N 1
ATOM 640 C CA . GLY A 1 91 ? -24.208 5.675 26.942 1.00 61.72 91 GLY A CA 1
ATOM 641 C C . GLY A 1 91 ? -23.402 6.553 27.904 1.00 61.72 91 GLY A C 1
ATOM 642 O O . GLY A 1 91 ? -23.978 7.071 28.850 1.00 61.72 91 GLY A O 1
ATOM 643 N N . GLU A 1 92 ? -22.108 6.779 27.651 1.00 63.81 92 GLU A N 1
ATOM 644 C CA . GLU A 1 92 ? -21.270 7.696 28.450 1.00 63.81 92 GLU A CA 1
ATOM 645 C C . GLU A 1 92 ? -21.597 9.188 28.250 1.00 63.81 92 GLU A C 1
ATOM 647 O O . GLU A 1 92 ? -21.172 10.023 29.049 1.00 63.81 92 GLU A O 1
ATOM 652 N N . LEU A 1 93 ? -22.326 9.547 27.188 1.00 61.69 93 LEU A N 1
ATOM 653 C CA . LEU A 1 93 ? -22.712 10.932 26.890 1.00 61.69 93 LEU A CA 1
ATOM 654 C C . LEU A 1 93 ? -24.081 11.330 27.476 1.00 61.69 93 LEU A C 1
ATOM 656 O O . LEU A 1 93 ? -24.459 12.498 27.351 1.00 61.69 93 LEU A O 1
ATOM 660 N N . ALA A 1 94 ? -24.823 10.382 28.063 1.00 53.88 94 ALA A N 1
ATOM 661 C CA . ALA A 1 94 ? -26.154 10.571 28.650 1.00 53.88 94 ALA A CA 1
ATOM 662 C C . ALA A 1 94 ? -26.095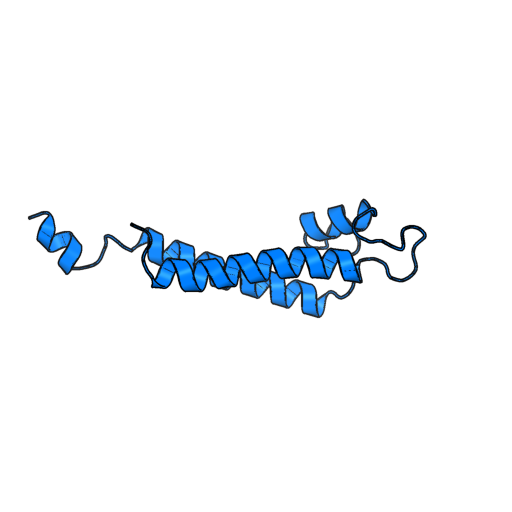 10.672 30.182 1.00 53.88 94 ALA A C 1
ATOM 664 O O . ALA A 1 94 ? -26.853 11.504 30.732 1.00 53.88 94 ALA A O 1
#

Radius of gyration: 18.25 Å; chains: 1; bounding box: 46×20×48 Å

Foldseek 3Di:
DQDPQLCVLLVQLVVLLVVLLCQQQCQQDCPDPCNRSVPDPQSVVCSVVVNPRHGRGPNPSNVVSNVSNCRSNVSSVVCVVCVCVDPVNVVVVD

Secondary structure (DSSP, 8-state):
---HHHHHHHHHHHHHHHHHHHHHHHHS-SSSS--STTT-HHHHHHHHTTTSSS--SSHHHHHHHHHHHHHHHHHHHHHHHTGGGSHHHHHTT-